Protein AF-A0A1M4ZIS6-F1 (afdb_monomer_lite)

Radius of gyration: 18.51 Å; chains: 1; bounding box: 42×23×67 Å

Structure (mmCIF, N/CA/C/O backbone):
data_AF-A0A1M4ZIS6-F1
#
_entry.id   AF-A0A1M4ZIS6-F1
#
loop_
_atom_site.group_PDB
_atom_site.id
_atom_site.type_symbol
_atom_site.label_atom_id
_atom_site.label_alt_id
_atom_site.label_comp_id
_atom_site.label_asym_id
_atom_site.label_entity_id
_atom_site.label_seq_id
_atom_site.pdbx_PDB_ins_code
_atom_site.Cartn_x
_atom_site.Cartn_y
_atom_site.Cartn_z
_atom_site.occupancy
_atom_site.B_iso_or_equiv
_atom_site.auth_seq_id
_atom_site.auth_comp_id
_atom_site.auth_asym_id
_atom_site.auth_atom_id
_atom_site.pdbx_PDB_model_num
ATOM 1 N N . MET A 1 1 ? -6.338 15.880 45.944 1.00 50.81 1 MET A N 1
ATOM 2 C CA . MET A 1 1 ? -6.423 14.593 45.219 1.00 50.81 1 MET A CA 1
ATOM 3 C C . MET A 1 1 ? -7.519 14.690 44.170 1.00 50.81 1 MET A C 1
ATOM 5 O O . MET A 1 1 ? -8.666 14.794 44.565 1.00 50.81 1 MET A O 1
ATOM 9 N N . ALA A 1 2 ? -7.164 14.704 42.881 1.00 43.25 2 ALA A N 1
ATOM 10 C CA . ALA A 1 2 ? -7.934 14.121 41.769 1.00 43.25 2 ALA A CA 1
ATOM 11 C C . ALA A 1 2 ? -7.191 14.426 40.456 1.00 43.25 2 ALA A C 1
ATOM 13 O O . ALA A 1 2 ? -7.201 15.542 39.948 1.00 43.25 2 ALA A O 1
ATOM 14 N N . ASN A 1 3 ? -6.484 13.412 39.969 1.00 49.66 3 ASN A N 1
ATOM 15 C CA . ASN A 1 3 ? -5.733 13.379 38.725 1.00 49.66 3 ASN A CA 1
ATOM 16 C C . ASN A 1 3 ? -6.710 13.300 37.537 1.00 49.66 3 ASN A C 1
ATOM 18 O O . ASN A 1 3 ? -7.317 12.255 37.310 1.00 49.66 3 ASN A O 1
ATOM 22 N N . THR A 1 4 ? -6.877 14.388 36.786 1.00 49.62 4 THR A N 1
ATOM 23 C CA . THR A 1 4 ? -7.635 14.390 35.529 1.00 49.62 4 THR A CA 1
ATOM 24 C C . THR A 1 4 ? -6.714 14.004 34.368 1.00 49.62 4 THR A C 1
ATOM 26 O O . THR A 1 4 ? -6.309 14.824 33.545 1.00 49.62 4 THR A O 1
ATOM 29 N N . THR A 1 5 ? -6.398 12.710 34.279 1.00 49.94 5 THR A N 1
ATOM 30 C CA . THR A 1 5 ? -5.740 12.050 33.136 1.00 49.94 5 THR A CA 1
ATOM 31 C C . THR A 1 5 ? -6.624 12.068 31.881 1.00 49.94 5 THR A C 1
ATOM 33 O O . THR A 1 5 ? -7.029 11.037 31.350 1.00 49.94 5 THR A O 1
ATOM 36 N N . LYS A 1 6 ? -6.941 13.249 31.346 1.00 52.19 6 LYS A N 1
ATOM 37 C CA . LYS A 1 6 ? -7.748 13.395 30.128 1.00 52.19 6 LYS A CA 1
ATOM 38 C C . LYS A 1 6 ? -6.888 13.881 28.963 1.00 52.19 6 LYS A C 1
ATOM 40 O O . LYS A 1 6 ? -7.041 15.004 28.498 1.00 52.19 6 LYS A O 1
ATOM 45 N N . LYS A 1 7 ? -5.966 13.042 28.476 1.00 46.91 7 LYS A N 1
ATOM 46 C CA . LYS A 1 7 ? -5.271 13.301 27.197 1.00 46.91 7 LYS A CA 1
ATOM 47 C C . LYS A 1 7 ? -4.725 12.037 26.520 1.00 46.91 7 LYS A C 1
ATOM 49 O O . LYS A 1 7 ? -3.591 12.019 26.063 1.00 46.91 7 LYS A O 1
ATOM 54 N N . SER A 1 8 ? -5.515 10.965 26.440 1.00 48.22 8 SER A N 1
ATOM 55 C CA . SER A 1 8 ? -5.098 9.714 25.778 1.00 48.22 8 SER A CA 1
ATOM 56 C C . SER A 1 8 ? -6.113 9.254 24.726 1.00 48.22 8 SER A C 1
ATOM 58 O O . SER A 1 8 ? -6.707 8.190 24.826 1.00 48.22 8 SER A O 1
ATOM 60 N N . GLY A 1 9 ? -6.367 10.108 23.730 1.00 51.91 9 GLY A N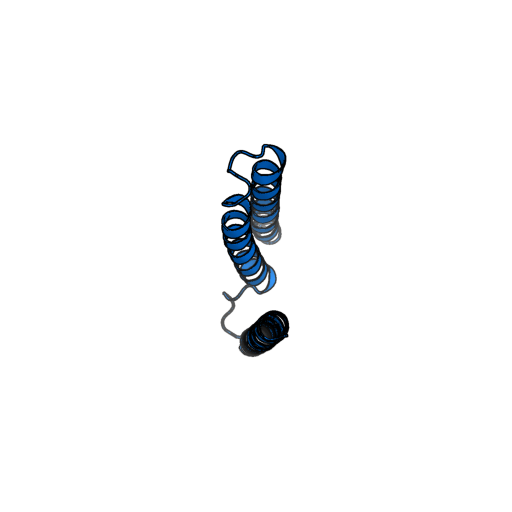 1
ATOM 61 C CA . GLY A 1 9 ? -7.167 9.760 22.542 1.00 51.91 9 GLY A CA 1
ATOM 62 C C . GLY A 1 9 ? -6.439 10.115 21.245 1.00 51.91 9 GLY A C 1
ATOM 63 O O . GLY A 1 9 ? -6.294 9.289 20.356 1.00 51.91 9 GLY A O 1
ATOM 64 N N . ILE A 1 10 ? -5.860 11.319 21.191 1.00 54.91 10 ILE A N 1
ATOM 65 C CA . ILE A 1 10 ? -5.096 11.811 20.033 1.00 54.91 10 ILE A CA 1
ATOM 66 C C . ILE A 1 10 ? -3.746 11.083 19.865 1.00 54.91 10 ILE A C 1
ATOM 68 O O . ILE A 1 10 ? -3.311 10.839 18.743 1.00 54.91 10 ILE A O 1
ATOM 72 N N . GLY A 1 11 ? -3.081 10.704 20.964 1.00 54.06 11 GLY A N 1
ATOM 73 C CA . GLY A 1 11 ? -1.720 10.149 20.913 1.00 54.06 11 GLY A CA 1
ATOM 74 C C . GLY A 1 11 ? -1.609 8.813 20.169 1.00 54.06 11 GLY A C 1
ATOM 75 O O . GLY A 1 11 ? -0.643 8.602 19.441 1.00 54.06 11 GLY A O 1
ATOM 76 N N . LYS A 1 12 ? -2.614 7.932 20.289 1.00 57.69 12 LYS A N 1
ATOM 77 C CA . LYS A 1 12 ? -2.626 6.632 19.594 1.00 57.69 12 LYS A CA 1
ATOM 78 C C . LYS A 1 12 ? -2.769 6.777 18.078 1.00 57.69 12 LYS A C 1
ATOM 80 O O . LYS A 1 12 ? -2.092 6.072 17.345 1.00 57.69 12 LYS A O 1
ATOM 85 N N . HIS A 1 13 ? -3.572 7.725 17.599 1.00 61.91 13 HIS A N 1
ATOM 86 C CA . HIS A 1 13 ? -3.665 7.998 16.162 1.00 61.91 13 HIS A CA 1
ATOM 87 C C . HIS A 1 13 ? -2.367 8.582 15.597 1.00 61.91 13 HIS A C 1
ATOM 89 O O . HIS A 1 13 ? -1.939 8.189 14.514 1.00 61.91 13 HIS A O 1
ATOM 95 N N . ILE A 1 14 ? -1.716 9.479 16.344 1.00 69.81 14 ILE A N 1
ATOM 96 C CA . ILE A 1 14 ? -0.447 10.086 15.924 1.00 69.81 14 ILE A CA 1
ATOM 97 C C . ILE A 1 14 ? 0.673 9.039 15.861 1.00 69.81 14 ILE A C 1
ATOM 99 O O . ILE A 1 14 ? 1.492 9.101 14.948 1.00 69.81 14 ILE A O 1
ATOM 103 N N . ILE A 1 15 ? 0.699 8.051 16.767 1.00 71.69 15 ILE A N 1
ATOM 104 C CA . ILE A 1 15 ? 1.719 6.990 16.734 1.00 71.69 15 ILE A CA 1
ATOM 105 C C . ILE A 1 15 ? 1.576 6.107 15.487 1.00 71.69 15 ILE A C 1
ATOM 107 O O . ILE A 1 15 ? 2.565 5.840 14.807 1.00 71.69 15 ILE A O 1
ATOM 111 N N . SER A 1 16 ? 0.347 5.713 15.137 1.00 69.94 16 SER A N 1
ATOM 112 C CA . SER A 1 16 ? 0.077 4.923 13.932 1.00 69.94 16 SER A CA 1
ATOM 113 C C . SER A 1 16 ? 0.367 5.721 12.660 1.00 69.94 16 SER A C 1
ATOM 115 O O . SER A 1 16 ? 0.933 5.185 11.710 1.00 69.94 16 SER A O 1
ATOM 117 N N . PHE A 1 17 ? 0.056 7.020 12.657 1.00 76.38 17 PHE A N 1
ATOM 118 C CA . PHE A 1 17 ? 0.374 7.920 11.549 1.00 76.38 17 PHE A CA 1
ATOM 119 C C . PHE A 1 17 ? 1.889 8.107 11.360 1.00 76.38 17 PHE A C 1
ATOM 121 O O . PHE A 1 17 ? 2.395 8.009 10.243 1.00 76.38 17 PHE A O 1
ATOM 128 N N . ALA A 1 18 ? 2.636 8.303 12.450 1.00 82.31 18 ALA A N 1
ATOM 129 C CA . ALA A 1 18 ? 4.093 8.400 12.408 1.00 82.31 18 ALA A CA 1
ATOM 130 C C . ALA A 1 18 ? 4.741 7.101 11.895 1.00 82.31 18 ALA A C 1
ATOM 132 O O . ALA A 1 18 ? 5.706 7.153 11.135 1.00 82.31 18 ALA A O 1
ATOM 133 N N . PHE A 1 19 ? 4.181 5.941 12.250 1.00 80.94 19 PHE A N 1
ATOM 134 C CA . PHE A 1 19 ? 4.656 4.643 11.770 1.00 80.94 19 PHE A CA 1
ATOM 135 C C . PHE A 1 19 ? 4.475 4.467 10.250 1.00 80.94 19 PHE A C 1
ATOM 137 O O . PHE A 1 19 ? 5.361 3.929 9.586 1.00 80.94 19 PHE A O 1
ATOM 144 N N . MET A 1 20 ? 3.381 4.979 9.670 1.00 83.25 20 MET A N 1
ATOM 145 C CA . MET A 1 20 ? 3.196 5.000 8.208 1.00 83.25 20 MET A CA 1
ATOM 146 C C . MET A 1 20 ? 4.255 5.849 7.514 1.00 83.25 20 MET A C 1
ATOM 148 O O . MET A 1 20 ? 4.866 5.398 6.549 1.00 83.25 20 MET A O 1
ATOM 152 N N . ILE A 1 21 ? 4.498 7.059 8.026 1.00 87.06 21 ILE A N 1
ATOM 153 C CA . ILE A 1 21 ? 5.517 7.962 7.479 1.00 87.06 21 ILE A CA 1
ATOM 154 C C . ILE A 1 21 ? 6.908 7.323 7.564 1.00 87.06 21 ILE A C 1
ATOM 156 O O . ILE A 1 21 ? 7.678 7.392 6.611 1.00 87.06 21 ILE A O 1
ATOM 160 N N . ALA A 1 22 ? 7.232 6.655 8.671 1.00 88.12 22 ALA A N 1
ATOM 161 C CA . ALA A 1 22 ? 8.506 5.952 8.801 1.00 88.12 22 ALA A CA 1
ATOM 162 C C . ALA A 1 22 ? 8.673 4.861 7.728 1.00 88.12 22 ALA A C 1
ATOM 164 O O . ALA A 1 22 ? 9.726 4.766 7.096 1.00 88.12 22 ALA A O 1
ATOM 165 N N . LEU A 1 23 ? 7.628 4.068 7.476 1.00 85.75 23 LEU A N 1
ATOM 166 C CA . LEU A 1 23 ? 7.656 3.018 6.459 1.00 85.75 23 LEU A CA 1
ATOM 167 C C . LEU A 1 23 ? 7.725 3.564 5.023 1.00 85.75 23 LEU A C 1
ATOM 169 O O . LEU A 1 23 ? 8.404 2.969 4.186 1.00 85.75 23 LEU A O 1
ATOM 173 N N . THR A 1 24 ? 7.064 4.684 4.713 1.00 89.38 24 THR A N 1
ATOM 174 C CA . THR A 1 24 ? 7.173 5.299 3.378 1.00 89.38 24 THR A CA 1
ATOM 175 C C . THR A 1 24 ? 8.558 5.888 3.154 1.00 89.38 24 THR A C 1
ATOM 177 O O . THR A 1 24 ? 9.146 5.653 2.099 1.00 89.38 24 THR A O 1
ATOM 180 N N . ILE A 1 25 ? 9.129 6.571 4.150 1.00 89.50 25 ILE A N 1
ATOM 181 C CA . ILE A 1 25 ? 10.513 7.060 4.085 1.00 89.50 25 ILE A CA 1
ATOM 182 C C . ILE A 1 25 ? 11.480 5.887 3.882 1.00 89.50 25 ILE A C 1
ATOM 184 O O . ILE A 1 25 ? 12.376 5.984 3.045 1.00 89.50 25 ILE A O 1
ATOM 188 N N . ALA A 1 26 ? 11.272 4.761 4.573 1.00 86.25 26 ALA A N 1
ATOM 189 C CA . ALA A 1 26 ? 12.077 3.558 4.377 1.00 86.25 26 ALA A CA 1
ATOM 190 C C . ALA A 1 26 ? 11.971 3.014 2.940 1.00 86.25 26 ALA A C 1
ATOM 192 O O . ALA A 1 26 ? 12.993 2.672 2.344 1.00 86.25 26 ALA A O 1
ATOM 193 N N . ALA A 1 27 ? 10.768 2.993 2.351 1.00 85.50 27 ALA A N 1
ATOM 194 C CA . ALA A 1 27 ? 10.574 2.595 0.956 1.00 85.50 27 ALA A CA 1
ATOM 195 C C . ALA A 1 27 ? 11.315 3.531 -0.017 1.00 85.50 27 ALA A C 1
ATOM 197 O O . ALA A 1 27 ? 12.056 3.056 -0.875 1.00 85.50 27 ALA A O 1
ATOM 198 N N . PHE A 1 28 ? 11.189 4.853 0.143 1.00 85.44 28 PHE A N 1
ATOM 199 C CA . PHE A 1 28 ? 11.907 5.828 -0.689 1.00 85.44 28 PHE A CA 1
ATOM 200 C C . PHE A 1 28 ? 13.424 5.708 -0.546 1.00 85.44 28 PHE A C 1
ATOM 202 O O . PHE A 1 28 ? 14.141 5.731 -1.547 1.00 85.44 28 PHE A O 1
ATOM 209 N N . TYR A 1 29 ? 13.917 5.532 0.680 1.00 87.06 29 TYR A N 1
ATOM 210 C CA . TYR A 1 29 ? 15.338 5.338 0.945 1.00 87.06 29 TYR A CA 1
ATOM 211 C C . TYR A 1 29 ? 15.884 4.100 0.224 1.00 87.06 29 TYR A C 1
ATOM 213 O O . TYR A 1 29 ? 16.967 4.153 -0.364 1.00 87.06 29 TYR A O 1
ATOM 221 N N . LEU A 1 30 ? 15.116 3.008 0.211 1.00 82.56 30 LEU A N 1
ATOM 222 C CA . LEU A 1 30 ? 15.483 1.764 -0.463 1.00 82.56 30 LEU A CA 1
ATOM 223 C C . LEU A 1 30 ? 15.624 1.946 -1.984 1.00 82.56 30 LEU A C 1
ATOM 225 O O . LEU A 1 30 ? 16.542 1.390 -2.588 1.00 82.56 30 LEU A O 1
ATOM 229 N N . VAL A 1 31 ? 14.752 2.760 -2.591 1.00 82.44 31 VAL A N 1
ATOM 230 C CA . VAL A 1 31 ? 14.769 3.065 -4.032 1.00 82.44 31 VAL A CA 1
ATOM 231 C C . VAL A 1 31 ? 15.897 4.021 -4.407 1.00 82.44 31 VAL A C 1
ATOM 233 O O . VAL A 1 31 ? 16.629 3.756 -5.360 1.00 82.44 31 VAL A O 1
ATOM 236 N N . ILE A 1 32 ? 16.066 5.115 -3.660 1.00 82.38 32 ILE A N 1
ATOM 237 C CA . ILE A 1 32 ? 17.056 6.160 -3.967 1.00 82.38 32 ILE A CA 1
ATOM 238 C C . ILE A 1 32 ? 18.478 5.595 -3.915 1.00 82.38 32 ILE A C 1
ATOM 240 O O . ILE A 1 32 ? 19.269 5.829 -4.827 1.00 82.38 32 ILE A O 1
ATOM 244 N N . ASN A 1 33 ? 18.794 4.799 -2.891 1.00 80.56 33 ASN A N 1
ATOM 245 C CA . ASN A 1 33 ? 20.136 4.242 -2.724 1.00 80.56 33 ASN A CA 1
ATOM 246 C C . ASN A 1 33 ? 20.431 3.054 -3.657 1.00 80.56 33 ASN A C 1
ATOM 248 O O . ASN A 1 33 ? 21.535 2.523 -3.594 1.00 80.56 33 ASN A O 1
ATOM 252 N N . ASN A 1 34 ? 19.476 2.619 -4.500 1.00 69.62 34 ASN A N 1
ATOM 253 C CA . ASN A 1 34 ? 19.609 1.427 -5.356 1.00 69.62 34 ASN A CA 1
ATOM 254 C C . ASN A 1 34 ? 20.222 0.232 -4.597 1.00 69.62 34 ASN A C 1
ATOM 256 O O . ASN A 1 34 ? 21.033 -0.517 -5.138 1.00 69.62 34 ASN A O 1
ATOM 260 N N . VAL A 1 35 ? 19.831 0.051 -3.327 1.00 67.62 35 VAL A N 1
ATOM 261 C CA . VAL A 1 35 ? 20.387 -0.992 -2.440 1.00 67.62 35 VAL A CA 1
ATOM 262 C C . VAL A 1 35 ? 20.161 -2.390 -3.031 1.00 67.62 35 VAL A C 1
ATOM 264 O O . VAL A 1 35 ? 20.858 -3.344 -2.697 1.00 67.62 35 VAL A O 1
ATOM 267 N N . VAL A 1 36 ? 19.188 -2.506 -3.938 1.00 66.25 36 VAL A N 1
ATOM 268 C CA . VAL A 1 36 ? 18.775 -3.734 -4.606 1.00 66.25 36 VAL A CA 1
ATOM 269 C C . VAL A 1 36 ? 18.771 -3.515 -6.119 1.00 66.25 36 VAL A C 1
ATOM 271 O O . VAL A 1 36 ? 18.385 -2.451 -6.601 1.00 66.25 36 VAL A O 1
ATOM 274 N N . SER A 1 37 ? 19.184 -4.535 -6.878 1.00 73.62 37 SER A N 1
ATOM 275 C CA . SER A 1 37 ? 19.195 -4.504 -8.346 1.00 73.62 37 SER A CA 1
ATOM 276 C C . SER A 1 37 ? 17.822 -4.118 -8.916 1.00 73.62 37 SER A C 1
ATOM 278 O O . SER A 1 37 ? 16.787 -4.515 -8.379 1.00 73.62 37 SER A O 1
ATOM 280 N N . LYS A 1 38 ? 17.803 -3.384 -10.038 1.00 68.31 38 LYS A N 1
ATOM 281 C CA . LYS A 1 38 ? 16.586 -2.831 -10.669 1.00 68.31 38 LYS A CA 1
ATOM 282 C C . LYS A 1 38 ? 15.497 -3.877 -10.949 1.00 68.31 38 LYS A C 1
ATOM 284 O O . LYS A 1 38 ? 14.323 -3.534 -10.957 1.00 68.31 38 LYS A O 1
ATOM 289 N N . GLY A 1 39 ? 15.867 -5.146 -11.138 1.00 76.56 39 GLY A N 1
ATOM 290 C CA . GLY A 1 39 ? 14.902 -6.243 -11.305 1.00 76.56 39 GLY A CA 1
ATOM 291 C C . GLY A 1 39 ? 14.185 -6.660 -10.013 1.00 76.56 39 GLY A C 1
ATOM 292 O O . GLY A 1 39 ? 13.068 -7.159 -10.063 1.00 76.56 39 GLY A O 1
ATOM 293 N N . TRP A 1 40 ? 14.798 -6.425 -8.853 1.00 75.88 40 TRP A N 1
ATOM 294 C CA . TRP A 1 40 ? 14.287 -6.824 -7.538 1.00 75.88 40 TRP A CA 1
ATOM 295 C C . TRP A 1 40 ? 13.643 -5.678 -6.760 1.00 75.88 40 TRP A C 1
ATOM 297 O O . TRP A 1 40 ? 12.857 -5.924 -5.847 1.00 75.88 40 TRP A O 1
ATOM 307 N N . ILE A 1 41 ? 13.933 -4.426 -7.126 1.00 82.75 41 ILE A N 1
ATOM 308 C CA . ILE A 1 41 ? 13.364 -3.261 -6.445 1.00 82.75 41 ILE A CA 1
ATOM 309 C C . ILE A 1 41 ? 11.832 -3.211 -6.595 1.00 82.75 41 ILE A C 1
ATOM 311 O O . ILE A 1 41 ? 11.127 -2.921 -5.634 1.00 82.75 41 ILE A O 1
ATOM 315 N N . LEU A 1 42 ? 11.307 -3.560 -7.775 1.00 82.50 42 LEU A N 1
ATOM 316 C CA . LEU A 1 42 ? 9.881 -3.473 -8.099 1.00 82.50 42 LEU A CA 1
ATOM 317 C C . LEU A 1 42 ? 9.000 -4.405 -7.237 1.00 82.50 42 LEU A C 1
ATOM 319 O O . LEU A 1 42 ? 8.089 -3.897 -6.582 1.00 82.50 42 LEU A O 1
ATOM 323 N N . PRO A 1 43 ? 9.259 -5.730 -7.155 1.00 84.06 43 PRO A N 1
ATOM 324 C CA . PRO A 1 43 ? 8.475 -6.612 -6.285 1.00 84.06 43 PRO A CA 1
ATOM 325 C C . PRO A 1 43 ? 8.631 -6.265 -4.798 1.00 84.06 43 PRO A C 1
ATOM 327 O O . PRO A 1 43 ? 7.679 -6.397 -4.032 1.00 84.06 43 PRO A O 1
ATOM 330 N N . LEU A 1 44 ? 9.800 -5.768 -4.385 1.00 84.75 44 LEU A N 1
ATOM 331 C CA . LEU A 1 44 ? 10.056 -5.382 -2.999 1.00 84.75 44 L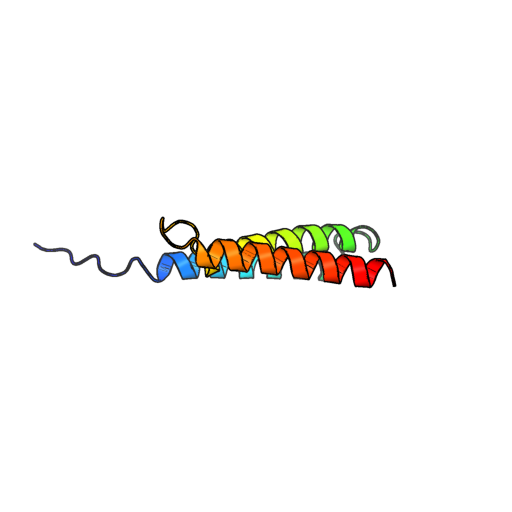EU A CA 1
ATOM 332 C C . LEU A 1 44 ? 9.214 -4.169 -2.576 1.00 84.75 44 LEU A C 1
ATOM 334 O O . LEU A 1 44 ? 8.541 -4.218 -1.547 1.00 84.75 44 LEU A O 1
ATOM 338 N N . ILE A 1 45 ? 9.185 -3.106 -3.390 1.00 87.00 45 ILE A N 1
ATOM 339 C CA . ILE A 1 45 ? 8.333 -1.933 -3.130 1.00 87.00 45 ILE A CA 1
ATOM 340 C C . ILE A 1 45 ? 6.853 -2.323 -3.183 1.00 87.00 45 ILE A C 1
ATOM 342 O O . ILE A 1 45 ? 6.072 -1.806 -2.390 1.00 87.00 45 ILE A O 1
ATOM 346 N N . LEU A 1 46 ? 6.457 -3.240 -4.073 1.00 86.19 46 LEU A N 1
ATOM 347 C CA . LEU A 1 46 ? 5.070 -3.696 -4.177 1.00 86.19 46 LEU A CA 1
ATOM 348 C C . LEU A 1 46 ? 4.595 -4.369 -2.879 1.00 86.19 46 LEU A C 1
ATOM 350 O O . LEU A 1 46 ? 3.500 -4.077 -2.403 1.00 86.19 46 LEU A O 1
ATOM 354 N N . ILE A 1 47 ? 5.437 -5.197 -2.253 1.00 86.75 47 ILE A N 1
ATOM 355 C CA . ILE A 1 47 ? 5.151 -5.793 -0.936 1.00 86.75 47 ILE A CA 1
ATOM 356 C C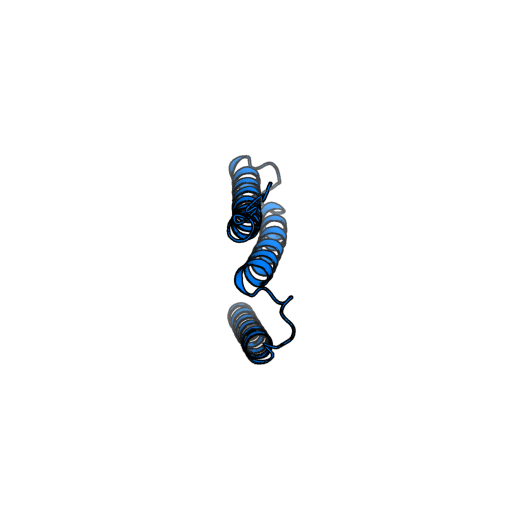 . ILE A 1 47 ? 5.016 -4.702 0.136 1.00 86.75 47 ILE A C 1
ATOM 358 O O . ILE A 1 47 ? 4.057 -4.710 0.912 1.00 86.75 47 ILE A O 1
ATOM 362 N N . LEU A 1 48 ? 5.935 -3.729 0.156 1.00 86.88 48 LEU A N 1
ATOM 363 C CA . LEU A 1 48 ? 5.856 -2.588 1.075 1.00 86.88 48 LEU A CA 1
ATOM 364 C C . LEU A 1 48 ? 4.581 -1.758 0.840 1.00 86.88 48 LEU A C 1
ATOM 366 O O . LEU A 1 48 ? 3.968 -1.304 1.806 1.00 86.88 48 LEU A O 1
ATOM 370 N N . ALA A 1 49 ? 4.143 -1.603 -0.411 1.00 86.38 49 ALA A N 1
ATOM 371 C CA . ALA A 1 49 ? 2.921 -0.892 -0.776 1.00 86.38 49 ALA A CA 1
ATOM 372 C C . ALA A 1 49 ? 1.660 -1.614 -0.275 1.00 86.38 49 ALA A C 1
ATOM 374 O O . ALA A 1 49 ? 0.757 -0.965 0.250 1.00 86.38 49 ALA A O 1
ATOM 375 N N . VAL A 1 50 ? 1.606 -2.947 -0.341 1.00 86.25 50 VAL A N 1
ATOM 376 C CA . VAL A 1 50 ? 0.491 -3.721 0.237 1.00 86.25 50 VAL A CA 1
ATOM 377 C C . VAL A 1 50 ? 0.422 -3.531 1.756 1.00 86.25 50 VAL A C 1
ATOM 379 O O . VAL A 1 50 ? -0.656 -3.287 2.301 1.00 86.25 50 VAL A O 1
ATOM 382 N N . ILE A 1 51 ? 1.570 -3.563 2.444 1.00 87.19 51 ILE A N 1
ATOM 383 C CA . ILE A 1 51 ? 1.645 -3.297 3.891 1.00 87.19 51 ILE A CA 1
ATOM 384 C C . ILE A 1 51 ? 1.151 -1.877 4.211 1.00 87.19 51 ILE A C 1
ATOM 386 O O . ILE A 1 51 ? 0.406 -1.696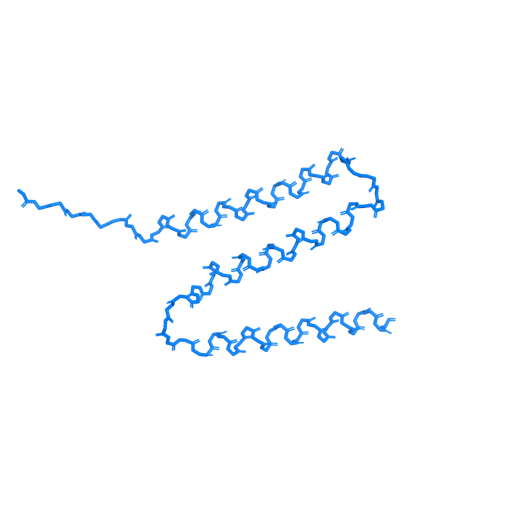 5.177 1.00 87.19 51 ILE A O 1
ATOM 390 N N . GLN A 1 52 ? 1.510 -0.880 3.391 1.00 90.00 52 GLN A N 1
ATOM 391 C CA . GLN A 1 52 ? 0.999 0.488 3.536 1.00 90.00 52 GLN A CA 1
ATOM 392 C C . GLN A 1 52 ? -0.525 0.541 3.455 1.00 90.00 52 GLN A C 1
ATOM 394 O O . GLN A 1 52 ? -1.153 1.115 4.344 1.00 90.00 52 GLN A O 1
ATOM 399 N N . VAL A 1 53 ? -1.124 -0.089 2.442 1.00 84.56 53 VAL A N 1
ATOM 400 C CA . VAL A 1 53 ? -2.583 -0.098 2.260 1.00 84.56 53 VAL A CA 1
ATOM 401 C C . VAL A 1 53 ? -3.281 -0.738 3.464 1.00 84.56 53 VAL A C 1
ATOM 403 O O . VAL A 1 53 ? -4.249 -0.178 3.975 1.00 84.56 53 VAL A O 1
ATOM 406 N N . ILE A 1 54 ? -2.767 -1.854 3.991 1.00 80.69 54 ILE A N 1
ATOM 407 C CA . ILE A 1 54 ? -3.348 -2.518 5.171 1.00 80.69 54 ILE A CA 1
ATOM 408 C C . ILE A 1 54 ? -3.264 -1.624 6.414 1.00 80.69 54 ILE A C 1
ATOM 410 O O . ILE A 1 54 ? -4.256 -1.462 7.126 1.00 80.69 54 ILE A O 1
ATOM 414 N N . LEU A 1 55 ? -2.104 -1.019 6.684 1.00 79.44 55 LEU A N 1
ATOM 415 C CA . LEU A 1 55 ? -1.936 -0.135 7.842 1.00 79.44 55 LEU A CA 1
ATOM 416 C C . LEU A 1 55 ? -2.819 1.111 7.743 1.00 79.44 55 LEU A C 1
ATOM 418 O O . LEU A 1 55 ? -3.382 1.547 8.756 1.00 79.44 55 LEU A O 1
ATOM 422 N N . GLN A 1 56 ? -2.955 1.670 6.539 1.00 80.50 56 GLN A N 1
ATOM 423 C CA . GLN A 1 56 ? -3.853 2.789 6.254 1.00 80.50 56 GLN A CA 1
ATOM 424 C C . GLN A 1 56 ? -5.299 2.406 6.559 1.00 80.50 56 GLN A C 1
ATOM 426 O O . GLN A 1 56 ? -5.966 3.095 7.332 1.00 80.50 56 GLN A O 1
ATOM 431 N N . LEU A 1 57 ? -5.749 1.261 6.054 1.00 75.25 57 LEU A N 1
ATOM 432 C CA . LEU A 1 57 ? -7.080 0.726 6.318 1.00 75.25 57 LEU A CA 1
ATOM 433 C C . LEU A 1 57 ? -7.329 0.487 7.820 1.00 75.25 57 LEU A C 1
ATOM 435 O O . LEU A 1 57 ? -8.366 0.896 8.339 1.00 75.25 57 LEU A O 1
ATOM 439 N N . PHE A 1 58 ? -6.370 -0.091 8.549 1.00 69.25 58 PHE A N 1
ATOM 440 C CA . PHE A 1 58 ? -6.522 -0.402 9.977 1.00 69.25 58 PHE A CA 1
ATOM 441 C C . PHE A 1 58 ? -6.557 0.853 10.867 1.00 69.25 58 PHE A C 1
ATOM 443 O O . PHE A 1 58 ? -7.354 0.944 11.802 1.00 69.25 58 PHE A O 1
ATOM 450 N N . THR A 1 59 ? -5.720 1.850 10.564 1.00 64.88 59 THR A N 1
ATOM 451 C CA . THR A 1 59 ? -5.623 3.089 11.357 1.00 64.88 59 THR A CA 1
ATOM 452 C C . THR A 1 59 ? -6.804 4.020 11.105 1.00 64.88 59 THR A C 1
ATOM 454 O O . THR A 1 59 ? -7.350 4.586 12.058 1.00 64.88 59 THR A O 1
ATOM 457 N N . PHE A 1 60 ? -7.213 4.176 9.841 1.00 63.00 60 PHE A N 1
ATOM 458 C CA . PHE A 1 60 ? -8.336 5.044 9.487 1.00 63.00 60 PHE A CA 1
ATOM 459 C C . PHE A 1 60 ? -9.686 4.424 9.832 1.00 63.00 60 PHE A C 1
ATOM 461 O O . PHE A 1 60 ? -10.598 5.166 10.187 1.00 63.00 60 PHE A O 1
ATOM 468 N N . MET A 1 61 ? -9.821 3.094 9.777 1.00 62.84 61 MET A N 1
ATOM 469 C CA . MET A 1 61 ? -11.125 2.459 9.962 1.00 62.84 61 MET A CA 1
ATOM 470 C C . MET A 1 61 ? -11.383 1.902 11.369 1.00 62.84 61 MET A C 1
ATOM 472 O O . MET A 1 61 ? -12.500 1.460 11.606 1.00 62.84 61 MET A O 1
ATOM 476 N N . HIS A 1 62 ? -10.419 1.953 12.307 1.00 63.78 62 HIS A N 1
ATOM 477 C CA . HIS A 1 62 ? -10.604 1.561 13.721 1.00 63.78 62 HIS A CA 1
ATOM 478 C C . HIS A 1 62 ? -11.564 0.360 13.880 1.00 63.78 62 HIS A C 1
ATOM 480 O O . HIS A 1 62 ? -12.568 0.427 14.591 1.00 63.78 62 HIS A O 1
ATOM 486 N N . LEU A 1 63 ? -11.256 -0.745 13.183 1.00 54.69 63 LEU A N 1
ATOM 487 C CA . LEU A 1 63 ? -12.085 -1.964 13.098 1.00 54.69 63 LEU A CA 1
ATOM 488 C C . LEU A 1 63 ? -12.320 -2.665 14.457 1.00 54.69 63 LEU A C 1
ATOM 490 O O . LEU A 1 63 ? -12.942 -3.719 14.519 1.00 54.69 63 LEU A O 1
ATOM 494 N N . ASP A 1 64 ? -11.840 -2.076 15.550 1.00 51.03 64 ASP A N 1
ATOM 495 C CA . ASP A 1 64 ? -11.928 -2.571 16.920 1.00 51.03 64 ASP A CA 1
ATOM 496 C C . ASP A 1 64 ? -13.242 -2.184 17.636 1.00 51.03 64 ASP A C 1
ATOM 498 O O . ASP A 1 64 ? -13.592 -2.765 18.663 1.00 51.03 64 ASP A O 1
ATOM 502 N N . GLN A 1 65 ? -14.038 -1.246 17.103 1.00 50.72 65 GLN A N 1
ATOM 503 C CA . GLN A 1 65 ? -15.346 -0.930 17.692 1.00 50.72 65 GLN A CA 1
ATOM 504 C C . GLN A 1 65 ? -16.450 -1.829 17.117 1.00 50.72 65 GLN A C 1
ATOM 506 O O . GLN A 1 65 ? -17.002 -1.577 16.044 1.00 50.72 65 GLN A O 1
ATOM 511 N N . LYS A 1 66 ? -16.776 -2.882 17.885 1.00 47.34 66 LYS A N 1
ATOM 512 C CA . LYS A 1 66 ? -17.939 -3.777 17.733 1.00 47.34 66 LYS A CA 1
ATOM 513 C C . LYS A 1 66 ? -19.219 -2.979 17.426 1.00 47.34 66 LYS A C 1
ATOM 515 O O . LYS A 1 66 ? -19.884 -2.506 18.341 1.00 47.34 66 LYS A O 1
ATOM 520 N N . GLY A 1 67 ? -19.575 -2.832 16.151 1.00 54.03 67 GLY A N 1
ATOM 521 C CA . GLY A 1 67 ? -20.830 -2.183 15.752 1.00 54.03 67 GLY A CA 1
ATOM 522 C C . GLY A 1 67 ? -20.910 -1.678 14.312 1.00 54.03 67 GLY A C 1
ATOM 523 O O . GLY A 1 67 ? -22.001 -1.364 13.848 1.00 54.03 67 GLY A O 1
ATOM 524 N N . SER A 1 68 ? -19.805 -1.616 13.567 1.00 56.16 68 SER A N 1
ATOM 525 C CA . SER A 1 68 ? -19.781 -0.915 12.279 1.00 56.16 68 SER A CA 1
ATOM 526 C C . SER A 1 68 ? -19.714 -1.820 11.040 1.00 56.16 68 SER A C 1
ATOM 528 O O . SER A 1 68 ? -18.911 -1.617 10.128 1.00 56.16 68 SER A O 1
ATOM 530 N N . ASN A 1 69 ? -20.631 -2.793 10.956 1.00 60.34 69 ASN A N 1
ATOM 531 C CA . ASN A 1 69 ? -20.788 -3.678 9.786 1.00 60.34 69 ASN A CA 1
ATOM 532 C C . ASN A 1 69 ? -20.810 -2.922 8.439 1.00 60.34 69 ASN A C 1
ATOM 534 O O . ASN A 1 69 ? -20.356 -3.446 7.426 1.00 60.34 69 ASN A O 1
ATOM 538 N N . TYR A 1 70 ? -21.272 -1.668 8.436 1.00 62.12 70 TYR A N 1
ATOM 539 C CA . TYR A 1 70 ? -21.291 -0.808 7.255 1.00 62.12 70 TYR A CA 1
ATOM 540 C C . TYR A 1 70 ? -19.891 -0.457 6.718 1.00 62.12 70 TYR A C 1
ATOM 542 O O . TYR A 1 70 ? -19.681 -0.452 5.507 1.00 62.12 70 TYR A O 1
ATOM 550 N N . TYR A 1 71 ? -18.911 -0.211 7.594 1.00 70.31 71 TYR A N 1
ATOM 551 C CA . TYR A 1 71 ? -17.545 0.119 7.173 1.00 70.31 71 TYR A CA 1
ATOM 552 C C . TYR A 1 71 ? -16.811 -1.107 6.624 1.00 70.31 71 TYR A C 1
ATOM 554 O O . TYR A 1 71 ? -16.126 -1.012 5.608 1.00 70.31 71 TYR A O 1
ATOM 562 N N . THR A 1 72 ? -17.031 -2.277 7.231 1.00 72.31 72 THR A N 1
ATOM 563 C CA . THR A 1 72 ? -16.504 -3.548 6.707 1.00 72.31 72 THR A CA 1
ATOM 564 C C . THR A 1 72 ? -17.094 -3.862 5.331 1.00 72.31 72 THR A C 1
ATOM 566 O O . THR A 1 72 ? -16.360 -4.241 4.422 1.00 72.31 72 THR A O 1
ATOM 569 N N . PHE A 1 73 ? -18.399 -3.635 5.141 1.00 76.69 73 PHE A N 1
ATOM 570 C CA . PHE A 1 73 ? -19.050 -3.822 3.844 1.00 76.69 73 PHE A CA 1
ATOM 571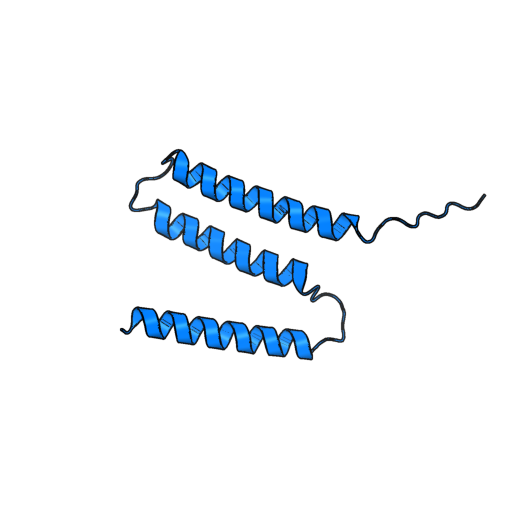 C C . PHE A 1 73 ? -18.465 -2.897 2.765 1.00 76.69 73 PHE A C 1
ATOM 573 O O . PHE A 1 73 ? -18.086 -3.366 1.693 1.00 76.69 73 PHE A O 1
ATOM 580 N N . PHE A 1 74 ? -18.304 -1.604 3.065 1.00 78.25 74 PHE A N 1
ATOM 581 C CA . PHE A 1 74 ? -17.671 -0.654 2.143 1.00 78.25 74 PHE A CA 1
ATOM 582 C C . PHE A 1 74 ? -16.219 -1.025 1.812 1.00 78.25 74 PHE A C 1
ATOM 584 O O . PHE A 1 74 ? -15.796 -0.872 0.667 1.00 78.25 74 PHE A O 1
ATOM 591 N N . MET A 1 75 ? -15.461 -1.545 2.782 1.00 81.56 75 MET A N 1
ATOM 592 C CA . MET A 1 75 ? -14.087 -1.998 2.559 1.00 81.56 75 MET A CA 1
ATOM 593 C C . MET A 1 75 ? -14.034 -3.220 1.635 1.00 81.56 75 MET A C 1
ATOM 595 O O . MET A 1 75 ? -13.229 -3.240 0.708 1.00 81.56 75 MET A O 1
ATOM 599 N N . ILE A 1 76 ? -14.916 -4.205 1.831 1.00 81.62 76 ILE A N 1
ATOM 600 C CA . ILE A 1 76 ? -15.005 -5.394 0.968 1.00 81.62 76 ILE A CA 1
ATOM 601 C C . ILE A 1 76 ? -15.357 -4.996 -0.469 1.00 81.62 76 ILE A C 1
ATOM 603 O O . ILE A 1 76 ? -14.706 -5.457 -1.406 1.00 81.62 76 ILE A O 1
ATOM 607 N N . VAL A 1 77 ? -16.332 -4.099 -0.651 1.00 84.50 77 VAL A N 1
ATOM 608 C CA . VAL A 1 77 ? -16.692 -3.570 -1.978 1.00 84.50 77 VAL A CA 1
ATOM 609 C C . VAL A 1 77 ? -15.529 -2.781 -2.592 1.00 84.50 77 VAL A C 1
ATOM 611 O O . VAL A 1 77 ? -15.231 -2.952 -3.771 1.00 84.50 77 VAL A O 1
ATOM 614 N N . GLY A 1 78 ? -14.823 -1.969 -1.803 1.00 83.75 78 GLY A N 1
ATOM 615 C CA . GLY A 1 78 ? -13.633 -1.243 -2.256 1.00 83.75 78 GLY A CA 1
ATOM 616 C C . GLY A 1 78 ? -12.508 -2.170 -2.726 1.00 83.75 78 GLY A C 1
ATOM 617 O O . GLY A 1 78 ? -11.956 -1.960 -3.805 1.00 83.75 78 GLY A O 1
ATOM 618 N N . ILE A 1 79 ? -12.215 -3.235 -1.968 1.00 84.75 79 ILE A N 1
ATOM 619 C CA . ILE A 1 79 ? -11.260 -4.277 -2.378 1.00 84.75 79 ILE A CA 1
ATOM 620 C C . ILE A 1 79 ? -11.731 -4.956 -3.667 1.00 84.75 79 ILE A C 1
ATOM 622 O O . ILE A 1 79 ? -10.929 -5.155 -4.575 1.00 84.75 79 ILE A O 1
ATOM 626 N N . PHE A 1 80 ? -13.020 -5.280 -3.779 1.00 87.62 80 PHE A N 1
ATOM 627 C CA . PHE A 1 80 ? -13.579 -5.930 -4.963 1.00 87.62 80 PHE A CA 1
ATOM 628 C C . PHE A 1 80 ? -13.389 -5.080 -6.227 1.00 87.62 80 PHE A C 1
ATOM 630 O O . PHE A 1 80 ? -12.896 -5.576 -7.240 1.00 87.62 80 PHE A O 1
ATOM 637 N N . VAL A 1 81 ? -13.686 -3.780 -6.150 1.00 88.50 81 VAL A N 1
ATOM 638 C CA . VAL A 1 81 ? -13.477 -2.837 -7.261 1.00 88.50 81 VAL A CA 1
ATOM 639 C C . VAL A 1 81 ? -11.990 -2.674 -7.588 1.00 88.50 81 VAL A C 1
ATOM 641 O O . VAL A 1 81 ? -11.625 -2.658 -8.766 1.00 88.50 81 VAL A O 1
ATOM 644 N N . ALA A 1 82 ? -11.122 -2.590 -6.576 1.00 86.00 82 ALA A N 1
ATOM 645 C CA . ALA A 1 82 ? -9.677 -2.493 -6.776 1.00 86.00 82 ALA A CA 1
ATOM 646 C C . ALA A 1 82 ? -9.112 -3.728 -7.497 1.00 86.00 82 ALA A C 1
ATOM 648 O O . ALA A 1 82 ? -8.326 -3.585 -8.433 1.00 86.00 82 ALA A O 1
ATOM 649 N N . VAL A 1 83 ? -9.556 -4.929 -7.116 1.00 87.44 83 VAL A N 1
ATOM 650 C CA . VAL A 1 83 ? -9.146 -6.190 -7.751 1.00 87.44 83 VAL A CA 1
ATOM 651 C C . VAL A 1 83 ? -9.638 -6.264 -9.195 1.00 87.44 83 VAL A C 1
ATOM 653 O O . VAL A 1 83 ? -8.844 -6.566 -10.082 1.00 87.44 83 VAL A O 1
ATOM 656 N N . ILE A 1 84 ? -10.905 -5.930 -9.461 1.00 91.19 84 ILE A N 1
ATOM 657 C CA . ILE A 1 84 ? -11.445 -5.899 -10.832 1.00 91.19 84 ILE A CA 1
ATOM 658 C C . ILE A 1 84 ? -10.663 -4.917 -11.704 1.00 91.19 84 ILE A C 1
ATOM 660 O O . ILE A 1 84 ? -10.318 -5.242 -12.838 1.00 91.19 84 ILE A O 1
ATOM 664 N N . SER A 1 85 ? -10.352 -3.737 -11.169 1.00 89.31 85 SER A N 1
ATOM 665 C CA . SER A 1 85 ? -9.606 -2.709 -11.898 1.00 89.31 85 SER A CA 1
ATOM 666 C C . SER A 1 85 ? -8.176 -3.164 -12.197 1.00 89.31 85 SER A C 1
ATOM 668 O O . SER A 1 85 ? -7.707 -3.004 -13.320 1.00 89.31 85 SER A O 1
ATOM 670 N N . ALA A 1 86 ? -7.497 -3.787 -11.228 1.00 87.12 86 ALA A N 1
ATOM 671 C CA . ALA A 1 86 ? -6.157 -4.336 -11.422 1.00 87.12 86 ALA A CA 1
ATOM 672 C C . ALA A 1 86 ? -6.143 -5.453 -12.477 1.00 87.12 86 ALA A C 1
ATOM 674 O O . ALA A 1 86 ? -5.284 -5.453 -13.354 1.00 87.12 86 ALA A O 1
ATOM 675 N N . ILE A 1 87 ? -7.117 -6.368 -12.434 1.00 89.38 87 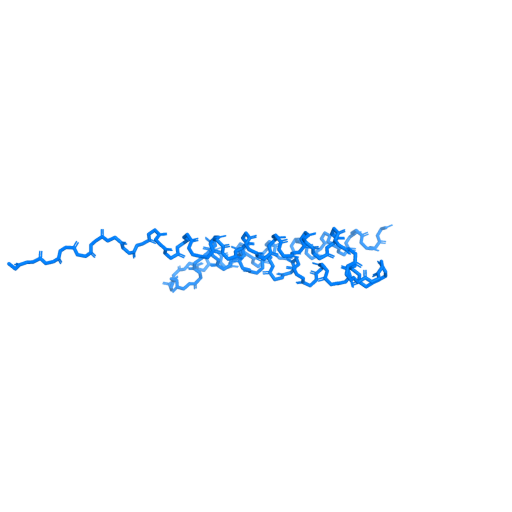ILE A N 1
ATOM 676 C CA . ILE A 1 87 ? -7.261 -7.428 -13.441 1.00 89.38 87 ILE A CA 1
ATOM 677 C C . ILE A 1 87 ? -7.548 -6.820 -14.817 1.00 89.38 87 ILE A C 1
ATOM 679 O O . ILE A 1 87 ? -6.934 -7.236 -15.792 1.00 89.38 87 ILE A O 1
ATOM 683 N N . GLY A 1 88 ? -8.417 -5.810 -14.904 1.00 89.56 88 GLY A N 1
ATOM 684 C CA . GLY A 1 88 ? -8.709 -5.113 -16.158 1.00 89.56 88 GLY A CA 1
ATOM 685 C C . GLY A 1 88 ? -7.470 -4.475 -16.791 1.00 89.56 88 GLY A C 1
ATOM 686 O O . GLY A 1 88 ? -7.277 -4.604 -17.993 1.00 89.56 88 GLY A O 1
ATOM 687 N N . ILE A 1 89 ? -6.602 -3.858 -15.982 1.00 90.69 89 ILE A N 1
ATOM 688 C CA . ILE A 1 89 ? -5.328 -3.277 -16.444 1.00 90.69 89 ILE A CA 1
ATOM 689 C C . ILE A 1 89 ? -4.333 -4.357 -16.893 1.00 90.69 89 ILE A C 1
ATOM 691 O O . ILE A 1 89 ? -3.517 -4.099 -17.763 1.00 90.69 89 ILE A O 1
ATOM 695 N N . ILE A 1 90 ? -4.360 -5.547 -16.289 1.00 89.12 90 ILE A N 1
ATOM 696 C CA . ILE A 1 90 ? -3.450 -6.649 -16.644 1.00 89.12 90 ILE A CA 1
ATOM 697 C C . ILE A 1 90 ? -3.921 -7.394 -17.903 1.00 89.12 90 ILE A C 1
ATOM 699 O O . ILE A 1 90 ? -3.100 -7.930 -18.643 1.00 89.12 90 ILE A O 1
ATOM 703 N N . VAL A 1 91 ? -5.236 -7.492 -18.107 1.00 89.44 91 VAL A N 1
ATOM 704 C CA . VAL A 1 91 ? -5.855 -8.220 -19.229 1.00 89.44 91 VAL A CA 1
ATOM 705 C C . VAL A 1 91 ? -5.854 -7.401 -20.526 1.00 89.44 91 VAL A C 1
ATOM 707 O O . VAL A 1 91 ? -5.913 -7.993 -21.604 1.00 89.44 91 VAL A O 1
ATOM 710 N N . MET A 1 92 ? -5.802 -6.070 -20.425 1.00 69.62 92 MET A N 1
ATOM 711 C CA . MET A 1 92 ? -5.735 -5.132 -21.551 1.00 69.62 92 MET A CA 1
ATOM 712 C C . MET A 1 92 ? -4.290 -4.776 -21.903 1.00 69.62 92 MET A C 1
ATOM 714 O O . MET A 1 92 ? -4.006 -4.688 -23.118 1.00 69.62 92 MET A O 1
#

Secondary structure (DSSP, 8-state):
--------SHHHHHHHHHHHHHHHHHHHHHHHTT-S-HHHHHHHHHHHHHHHHHHHHHHHH-TTSTT-HHHHHHHHHHHHHHHHHHHHHHH-

pLDDT: mean 74.51, std 13.9, range [43.25, 91.19]

Sequence (92 aa):
MANTTKKSGIGKHIISFAFMIALTIAAFYLVINNVVSKGWILPLILILAVIQVILQLFTFMHLDQKGSNYYTFFMIVGIFVAVISAIGIIVM

InterPro domains:
  IPR005171 Cytochrome C oxidase subunit IV, prokaryotes [PF03626] (15-84)
  IPR050968 Cytochrome c oxidase bacterial subunit 4 [PTHR36835] (4-88)

Organism: NCBI:txid112248

Foldseek 3Di:
DDDPPPDPDVVVLVVLVVVLVVLVVVLVVCVVVCVDPPVPNVVVSVVSVVVSVVSVLCSVVVPVDPDCVVSVVVVVVVVVVVVVVVVVVVVD